Protein AF-A0A7S1YB57-F1 (afdb_monomer_lite)

pLDDT: mean 70.82, std 11.59, range [43.0, 88.25]

Sequence (106 aa):
SMNF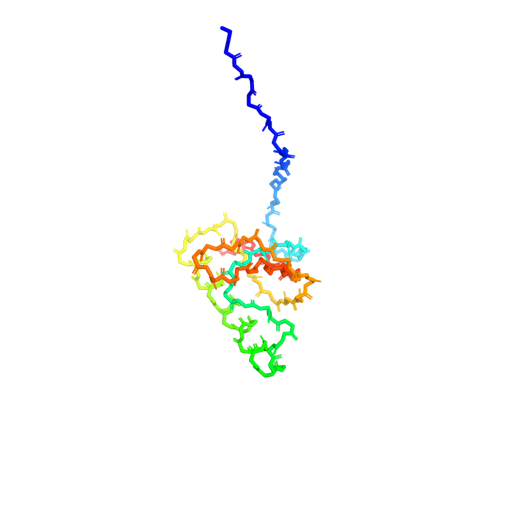TVVKDVIEVVEVGCSDEVLSFGTIVSVDVKGNLQDLPPDVVEALEAAFIHTYNKRSSVLCDLPFRRVVDETLVQSRKSLTFVGIEAYTQEFHVTVECRGRSN

Structure (mmCIF, N/CA/C/O backbone):
data_AF-A0A7S1YB57-F1
#
_entry.id   AF-A0A7S1YB57-F1
#
loop_
_atom_site.group_PDB
_atom_site.id
_atom_site.type_symbol
_atom_site.label_atom_id
_atom_site.label_alt_id
_atom_site.label_comp_id
_atom_site.label_asym_id
_atom_site.label_entity_id
_atom_site.label_seq_id
_atom_site.pdbx_PDB_ins_code
_atom_site.Cartn_x
_atom_site.Cartn_y
_atom_site.Cartn_z
_atom_site.occupancy
_atom_site.B_iso_or_equiv
_atom_site.auth_seq_id
_atom_site.auth_comp_id
_atom_site.auth_asym_id
_atom_site.auth_atom_id
_atom_site.pdbx_PDB_model_num
ATOM 1 N N . SER A 1 1 ? -30.314 29.115 -12.066 1.00 55.22 1 SER A N 1
ATOM 2 C CA . SER A 1 1 ? -28.885 29.371 -11.815 1.00 55.22 1 SER A CA 1
ATOM 3 C C . SER A 1 1 ? -28.242 28.035 -11.488 1.00 55.22 1 SER A C 1
ATO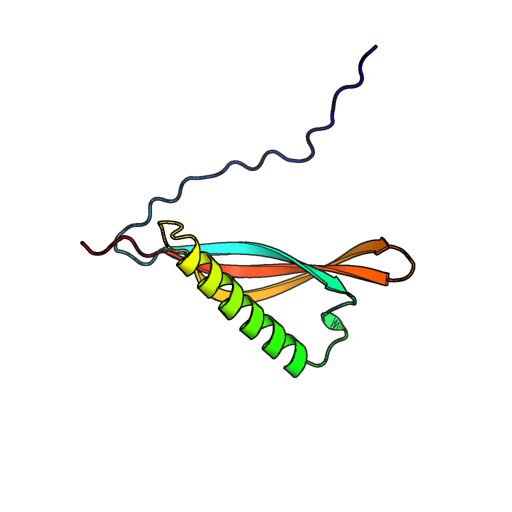M 5 O O . SER A 1 1 ? -28.676 27.415 -10.526 1.00 55.22 1 SER A O 1
ATOM 7 N N . MET A 1 2 ? -27.362 27.513 -12.348 1.00 43.00 2 MET A N 1
ATOM 8 C CA . MET A 1 2 ? -26.705 26.214 -12.138 1.00 43.00 2 MET A CA 1
ATOM 9 C C . MET A 1 2 ? -25.436 26.414 -11.300 1.00 43.00 2 MET A C 1
ATOM 11 O O . MET A 1 2 ? -24.623 27.279 -11.613 1.00 43.00 2 MET A O 1
ATOM 15 N N . ASN A 1 3 ? -25.318 25.638 -10.220 1.00 45.81 3 ASN A N 1
ATOM 16 C CA . ASN A 1 3 ? -24.187 25.632 -9.291 1.00 45.81 3 ASN A CA 1
ATOM 17 C C . ASN A 1 3 ? -22.976 24.944 -9.929 1.00 45.81 3 ASN A C 1
ATOM 19 O O . ASN A 1 3 ? -23.101 23.841 -10.460 1.00 45.81 3 ASN A O 1
ATOM 23 N N . PHE A 1 4 ? -21.809 25.577 -9.835 1.00 51.19 4 PHE A N 1
ATOM 24 C CA . PHE A 1 4 ? -20.548 25.004 -10.293 1.00 51.19 4 PHE A CA 1
ATOM 25 C C . PHE A 1 4 ? -20.034 23.945 -9.311 1.00 51.19 4 PHE A C 1
ATOM 27 O O . PHE A 1 4 ? -20.144 24.085 -8.092 1.00 51.19 4 PHE A O 1
ATOM 34 N N . THR A 1 5 ? -19.475 22.875 -9.869 1.00 54.91 5 THR A N 1
ATOM 35 C CA . THR A 1 5 ? -18.862 21.758 -9.150 1.00 54.91 5 THR A CA 1
ATOM 36 C C . THR A 1 5 ? -17.474 22.168 -8.658 1.00 54.91 5 THR A C 1
ATOM 38 O O . THR A 1 5 ? -16.642 22.612 -9.446 1.00 54.91 5 THR A O 1
ATOM 41 N N . VAL A 1 6 ? -17.216 22.023 -7.357 1.00 56.81 6 VAL A N 1
ATOM 42 C CA . VAL A 1 6 ? -15.887 22.241 -6.771 1.00 56.81 6 VAL A CA 1
ATOM 43 C C . VAL A 1 6 ? -14.979 21.098 -7.221 1.00 56.81 6 VAL A C 1
ATOM 45 O O . VAL A 1 6 ? -15.159 19.958 -6.794 1.00 56.81 6 VAL A O 1
ATOM 48 N N . VAL A 1 7 ? -14.018 21.396 -8.096 1.00 53.62 7 VAL A N 1
ATOM 49 C CA . VAL A 1 7 ? -12.918 20.473 -8.403 1.00 53.62 7 VAL A CA 1
ATOM 50 C C . VAL A 1 7 ? -12.039 20.406 -7.160 1.00 53.62 7 VAL A C 1
ATOM 52 O O . VAL A 1 7 ? -11.491 21.419 -6.732 1.00 53.62 7 VAL A O 1
ATOM 55 N N . LYS A 1 8 ? -11.994 19.229 -6.530 1.00 59.53 8 LYS A N 1
ATOM 56 C CA . LYS A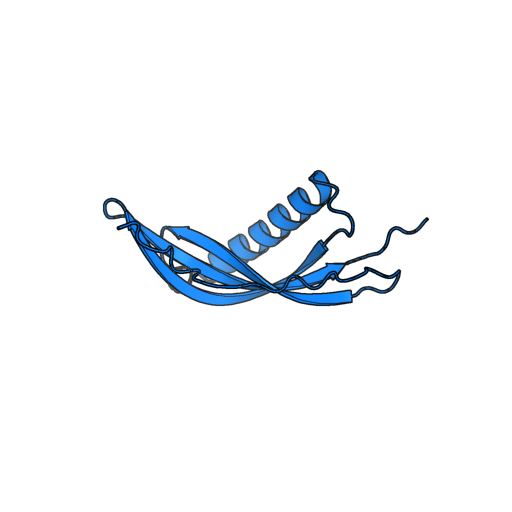 1 8 ? -11.331 19.029 -5.235 1.00 59.53 8 LYS A CA 1
ATOM 57 C C . LYS A 1 8 ? -9.822 18.827 -5.351 1.00 59.53 8 LYS A C 1
ATOM 59 O O . LYS A 1 8 ? -9.132 19.153 -4.397 1.00 59.53 8 LYS A O 1
ATOM 64 N N . ASP A 1 9 ? -9.340 18.321 -6.485 1.00 48.84 9 ASP A N 1
ATOM 65 C CA . ASP A 1 9 ? -7.911 18.195 -6.764 1.00 48.84 9 ASP A CA 1
ATOM 66 C C . ASP A 1 9 ? -7.649 18.002 -8.262 1.00 48.84 9 ASP A C 1
ATOM 68 O O . ASP A 1 9 ? -8.454 17.381 -8.964 1.00 48.84 9 ASP A O 1
ATOM 72 N N . VAL A 1 10 ? -6.526 18.533 -8.745 1.00 47.41 10 VAL A N 1
ATOM 73 C CA . VAL A 1 10 ? -6.003 18.296 -10.098 1.00 47.41 10 VAL A CA 1
ATOM 74 C C . VAL A 1 10 ? -4.693 17.543 -9.927 1.00 47.41 10 VAL A C 1
ATOM 76 O O . VAL A 1 10 ? -3.694 18.122 -9.513 1.00 47.41 10 VAL A O 1
ATOM 79 N N . ILE A 1 11 ? -4.706 16.244 -10.216 1.00 55.88 11 ILE A N 1
ATOM 80 C CA . ILE A 1 11 ? -3.507 15.409 -10.139 1.00 55.88 11 ILE A CA 1
ATOM 81 C C . ILE A 1 11 ? -2.854 15.426 -11.519 1.00 55.88 11 ILE A C 1
ATOM 83 O O . ILE A 1 11 ? -3.407 14.891 -12.481 1.00 55.88 11 ILE A O 1
ATOM 87 N N . GLU A 1 12 ? -1.694 16.067 -11.624 1.00 48.84 12 GLU A N 1
ATOM 88 C CA . GLU A 1 12 ? -0.874 16.021 -12.831 1.00 48.84 12 GLU A CA 1
ATOM 89 C C . GLU A 1 12 ? -0.231 14.633 -12.937 1.00 48.84 12 GLU A C 1
ATOM 91 O O . GLU A 1 12 ? 0.597 14.237 -12.115 1.00 48.84 12 GLU A O 1
ATOM 96 N N . VAL A 1 13 ? -0.670 13.853 -13.926 1.00 58.50 13 VAL A N 1
ATOM 97 C CA . VAL A 1 13 ? -0.131 12.517 -14.180 1.00 58.50 13 VAL A CA 1
ATOM 98 C C . VAL A 1 13 ? 1.121 12.670 -15.032 1.00 58.50 13 VAL A C 1
ATOM 100 O O . VAL A 1 13 ? 1.033 12.967 -16.221 1.00 58.50 13 VAL A O 1
ATOM 103 N N . VAL A 1 14 ? 2.288 12.456 -14.429 1.00 55.84 14 VAL A N 1
ATOM 104 C CA . VAL A 1 14 ? 3.550 12.384 -15.171 1.00 55.84 14 VAL A CA 1
ATOM 105 C C . VAL A 1 14 ? 3.700 10.976 -15.735 1.00 55.84 14 VAL A C 1
ATOM 107 O O . VAL A 1 14 ? 3.720 9.990 -14.995 1.00 55.84 14 VAL A O 1
ATOM 110 N N . GLU A 1 15 ? 3.806 10.874 -17.056 1.00 59.72 15 GLU A N 1
ATOM 111 C CA . GLU A 1 15 ? 4.124 9.614 -17.714 1.00 59.72 15 GLU A CA 1
ATOM 112 C C . GLU A 1 15 ? 5.591 9.261 -17.439 1.00 59.72 15 GLU A C 1
ATOM 114 O O . GLU A 1 15 ? 6.515 9.929 -17.901 1.00 59.72 15 GLU A O 1
ATOM 119 N N . VAL A 1 16 ? 5.814 8.215 -16.642 1.00 60.47 16 VAL A N 1
ATOM 120 C CA . VAL A 1 16 ? 7.158 7.704 -16.364 1.00 60.47 16 VAL A CA 1
ATOM 121 C C . VAL A 1 16 ? 7.485 6.633 -17.400 1.00 60.47 16 VAL A C 1
ATOM 123 O O . VAL A 1 16 ? 7.008 5.498 -17.312 1.00 60.47 16 VAL A O 1
ATOM 126 N N . GLY A 1 17 ? 8.297 6.998 -18.395 1.00 58.03 17 GLY A N 1
ATOM 127 C CA . GLY A 1 17 ? 8.856 6.049 -19.353 1.00 58.03 17 GLY A CA 1
ATOM 128 C C . GLY A 1 17 ? 9.744 5.043 -18.628 1.00 58.03 17 GLY A C 1
ATOM 129 O O . GLY A 1 17 ? 10.712 5.421 -17.974 1.00 58.03 17 GLY A O 1
ATOM 130 N N . CYS A 1 18 ? 9.403 3.761 -18.705 1.00 62.03 18 CYS A N 1
ATOM 131 C CA . CYS A 1 18 ? 10.187 2.722 -18.047 1.00 62.03 18 CYS A CA 1
ATOM 132 C C . CYS A 1 18 ? 11.304 2.263 -18.976 1.00 62.03 18 CYS A C 1
ATOM 134 O O . CYS A 1 18 ? 11.032 1.776 -20.073 1.00 62.03 18 CYS A O 1
ATOM 136 N N . SER A 1 19 ? 12.549 2.466 -18.548 1.00 63.47 19 SER A N 1
ATOM 137 C CA . SER A 1 19 ? 13.740 1.991 -19.249 1.00 63.47 19 SER A CA 1
ATOM 138 C C . SER A 1 19 ? 14.038 0.529 -18.884 1.00 63.47 19 SER A C 1
ATOM 140 O O . SER A 1 19 ? 13.335 -0.093 -18.082 1.00 63.47 19 SER A O 1
ATOM 142 N N . ASP A 1 20 ? 15.091 -0.034 -19.477 1.00 59.94 20 ASP A N 1
ATOM 143 C CA . ASP A 1 20 ? 15.655 -1.322 -19.047 1.00 59.94 20 ASP A CA 1
ATOM 144 C C . ASP A 1 20 ? 16.254 -1.255 -17.627 1.00 59.94 20 ASP A C 1
ATOM 146 O O . ASP A 1 20 ? 16.541 -2.284 -17.012 1.00 59.94 20 ASP A O 1
ATOM 150 N N . GLU A 1 21 ? 16.426 -0.047 -17.087 1.00 59.34 21 GLU A N 1
ATOM 151 C CA . GLU A 1 21 ? 16.867 0.183 -15.719 1.00 59.34 21 GLU A CA 1
ATOM 152 C C . GLU A 1 21 ? 15.669 0.144 -14.767 1.00 59.34 21 GLU A C 1
ATOM 154 O O . GLU A 1 21 ? 14.581 0.643 -15.061 1.00 59.34 21 GLU A O 1
ATOM 159 N N . VAL A 1 22 ? 15.872 -0.458 -13.595 1.00 63.72 22 VAL A N 1
ATOM 160 C CA . VAL A 1 22 ? 14.858 -0.474 -12.542 1.00 63.72 22 VAL A CA 1
ATOM 161 C C . VAL A 1 22 ? 14.681 0.948 -12.024 1.00 63.72 22 VAL A C 1
ATOM 163 O O . VAL A 1 22 ? 15.568 1.494 -11.370 1.00 63.72 22 VAL A O 1
ATOM 166 N N . LEU A 1 23 ? 13.524 1.541 -12.312 1.00 66.06 23 LEU A N 1
ATOM 167 C CA . LEU A 1 23 ? 13.129 2.817 -11.730 1.00 66.06 23 LEU A CA 1
ATOM 168 C C . LEU A 1 23 ? 12.312 2.555 -10.472 1.00 66.06 23 LEU A C 1
ATOM 170 O O . LEU A 1 23 ? 11.267 1.908 -10.552 1.00 66.06 23 LEU A O 1
ATOM 174 N N . SER A 1 24 ? 12.788 3.088 -9.346 1.00 67.44 24 SER A N 1
ATOM 175 C CA . SER A 1 24 ? 12.085 3.064 -8.066 1.00 67.44 24 SER A CA 1
ATOM 176 C C . SER A 1 24 ? 11.475 4.425 -7.777 1.00 67.44 24 SER A C 1
ATOM 178 O O . SER A 1 24 ? 12.178 5.435 -7.770 1.00 67.44 24 SER A O 1
ATOM 180 N N . PHE A 1 25 ? 10.175 4.462 -7.508 1.00 70.44 25 PHE A N 1
ATOM 181 C CA . PHE A 1 25 ? 9.502 5.674 -7.048 1.00 70.44 25 PHE A CA 1
ATOM 182 C C . PHE A 1 25 ? 8.531 5.366 -5.912 1.00 70.44 25 PHE A C 1
ATOM 184 O O . PHE A 1 25 ? 7.974 4.270 -5.827 1.00 70.44 25 PHE A O 1
ATOM 191 N N . GLY A 1 26 ? 8.356 6.355 -5.037 1.00 71.19 26 GLY A N 1
ATOM 192 C CA . GLY A 1 26 ? 7.375 6.319 -3.963 1.00 71.19 26 GLY A CA 1
ATOM 193 C C . GLY A 1 26 ? 5.985 6.659 -4.487 1.00 71.19 26 GLY A C 1
ATOM 194 O O . GLY A 1 26 ? 5.815 7.618 -5.241 1.00 71.19 26 GLY A O 1
ATOM 195 N N . THR A 1 27 ? 4.977 5.895 -4.087 1.00 70.56 27 THR A N 1
ATOM 196 C CA . THR A 1 27 ? 3.573 6.251 -4.314 1.00 70.56 27 THR A CA 1
ATOM 197 C C . THR A 1 27 ? 2.742 5.961 -3.074 1.00 70.56 27 THR A C 1
ATOM 199 O O . THR A 1 27 ? 3.158 5.190 -2.211 1.00 70.56 27 THR A O 1
ATOM 202 N N . ILE A 1 28 ? 1.589 6.618 -2.962 1.00 72.00 28 ILE A N 1
ATOM 203 C CA . ILE A 1 28 ? 0.660 6.420 -1.852 1.00 72.00 28 ILE A CA 1
ATOM 204 C C . ILE A 1 28 ? -0.468 5.524 -2.340 1.00 72.00 28 ILE A C 1
ATOM 206 O O . ILE A 1 28 ? -1.153 5.856 -3.309 1.00 72.00 28 ILE A O 1
ATOM 210 N N . VAL A 1 29 ? -0.680 4.405 -1.652 1.00 70.75 29 VAL A N 1
ATOM 211 C CA . VAL A 1 29 ? -1.848 3.556 -1.877 1.00 70.75 29 VAL A CA 1
ATOM 212 C C . VAL A 1 29 ? -2.775 3.647 -0.681 1.00 70.75 29 VAL A C 1
ATOM 214 O O . VAL A 1 29 ? -2.377 3.385 0.450 1.00 70.75 29 VAL A O 1
ATOM 217 N N . SER A 1 30 ? -4.019 4.025 -0.955 1.00 74.50 30 SER A N 1
ATOM 218 C CA . SER A 1 30 ? -5.069 4.147 0.047 1.00 74.50 30 SER A CA 1
ATOM 219 C C . SER A 1 30 ? -5.959 2.907 0.037 1.00 74.50 30 SER A C 1
ATOM 221 O O . SER A 1 30 ? -6.492 2.532 -1.009 1.00 74.50 30 SER A O 1
ATOM 223 N N . VAL A 1 31 ? -6.143 2.283 1.200 1.00 71.62 31 VAL A N 1
ATOM 224 C CA . VAL A 1 31 ? -7.042 1.135 1.376 1.00 71.62 31 VAL A CA 1
ATOM 225 C C . VAL A 1 31 ? -8.048 1.442 2.473 1.00 71.62 31 VAL A C 1
ATOM 227 O O . VAL A 1 31 ? -7.667 1.803 3.585 1.00 71.62 31 VAL A O 1
ATOM 230 N N . ASP A 1 32 ? -9.331 1.266 2.174 1.00 75.81 32 ASP A N 1
ATOM 231 C CA . ASP A 1 32 ? -10.381 1.372 3.180 1.00 75.81 32 ASP A CA 1
ATOM 232 C C . ASP A 1 32 ? -10.556 0.033 3.898 1.00 75.81 32 ASP A C 1
ATOM 234 O O . ASP A 1 32 ? -10.925 -0.981 3.300 1.00 75.81 32 ASP A O 1
ATOM 238 N N . VAL A 1 33 ? -10.307 0.039 5.203 1.00 75.75 33 VAL A N 1
ATOM 239 C CA . VAL A 1 33 ? -10.461 -1.118 6.086 1.00 75.75 33 VAL A CA 1
ATOM 240 C C . VAL A 1 33 ? -11.449 -0.812 7.204 1.00 75.75 33 VAL A C 1
ATOM 242 O O . VAL A 1 33 ? -11.678 0.339 7.585 1.00 75.75 33 VAL A O 1
ATOM 245 N N . LYS A 1 34 ? -12.061 -1.864 7.745 1.00 81.75 34 LYS A N 1
ATOM 246 C CA . LYS A 1 34 ? -12.905 -1.757 8.933 1.00 81.75 34 LYS A CA 1
ATOM 247 C C . LYS A 1 34 ? -12.021 -1.788 10.180 1.00 81.75 34 LYS A C 1
ATOM 249 O O . LYS A 1 34 ? -11.340 -2.783 10.405 1.00 81.75 34 LYS A O 1
ATOM 254 N N . GLY A 1 35 ? -12.107 -0.750 11.009 1.00 78.06 35 GLY A N 1
ATOM 255 C CA . GLY A 1 35 ? -11.269 -0.598 12.202 1.00 78.06 35 GLY A CA 1
ATOM 256 C C . GLY A 1 35 ? -9.898 0.029 11.923 1.00 78.06 35 GLY A C 1
ATOM 257 O O . GLY A 1 35 ? -9.485 0.187 10.776 1.00 78.06 35 GLY A O 1
ATOM 258 N N . ASN A 1 36 ? -9.216 0.441 12.987 1.00 79.38 36 ASN A N 1
ATOM 259 C CA . ASN A 1 36 ? -7.927 1.118 12.909 1.00 79.38 36 ASN A CA 1
ATOM 260 C C . ASN A 1 36 ? -6.786 0.090 12.873 1.00 79.38 36 ASN A C 1
ATOM 262 O O . ASN A 1 36 ? -6.649 -0.692 13.810 1.00 79.38 36 ASN A O 1
ATOM 266 N N . LEU A 1 37 ? -5.938 0.111 11.837 1.00 80.12 37 LEU A N 1
ATOM 267 C CA . LEU A 1 37 ? -4.798 -0.816 11.756 1.00 80.12 37 LEU A CA 1
ATOM 268 C C . LEU A 1 37 ? -3.796 -0.642 12.904 1.00 80.12 37 LEU A C 1
ATOM 270 O O . LEU A 1 37 ? -3.143 -1.605 13.280 1.00 80.12 37 LEU A O 1
ATOM 274 N N . GLN A 1 38 ? -3.707 0.556 13.489 1.00 80.81 38 GLN A N 1
ATOM 275 C CA . GLN A 1 38 ? -2.822 0.828 14.629 1.00 80.81 38 GLN A CA 1
ATOM 276 C C . GLN A 1 38 ? -3.248 0.091 15.908 1.00 80.81 38 GLN A C 1
ATOM 278 O O . GLN A 1 38 ? -2.445 -0.058 16.824 1.00 80.81 38 GLN A O 1
ATOM 283 N N . ASP A 1 39 ? -4.499 -0.375 15.969 1.00 86.06 39 ASP A N 1
ATOM 284 C CA . ASP A 1 39 ? -5.021 -1.135 17.107 1.00 86.06 39 ASP A CA 1
ATOM 285 C C . ASP A 1 39 ? -4.813 -2.651 16.920 1.00 86.06 39 ASP A C 1
ATOM 287 O O . ASP A 1 39 ? -5.168 -3.442 17.798 1.00 86.06 39 ASP A O 1
ATOM 291 N N . LEU A 1 40 ? -4.272 -3.077 15.771 1.00 82.81 40 LEU A N 1
ATOM 292 C CA . LEU A 1 40 ? -4.020 -4.482 15.477 1.00 82.81 40 LEU A CA 1
ATOM 293 C C . LEU A 1 40 ? -2.665 -4.939 16.033 1.00 82.81 40 LEU A C 1
ATOM 295 O O . LEU A 1 40 ? -1.716 -4.156 16.101 1.00 82.81 40 LEU A O 1
ATOM 299 N N . PRO A 1 41 ? -2.543 -6.228 16.392 1.00 88.25 41 PRO A N 1
ATOM 300 C CA . PRO A 1 41 ? -1.255 -6.829 16.701 1.00 88.25 41 PRO A CA 1
ATOM 301 C C . PRO A 1 41 ? -0.254 -6.677 15.536 1.00 88.25 41 PRO A C 1
ATOM 303 O O . PRO A 1 41 ? -0.666 -6.783 14.376 1.00 88.25 41 PRO A O 1
ATOM 306 N N . PRO A 1 42 ? 1.050 -6.476 15.812 1.00 85.94 42 PRO A N 1
ATOM 307 C CA . PRO A 1 42 ? 2.062 -6.282 14.770 1.00 85.94 42 PRO A CA 1
ATOM 308 C C . PRO A 1 42 ? 2.109 -7.399 13.717 1.00 85.94 42 PRO A C 1
ATOM 310 O O . PRO A 1 42 ? 2.268 -7.117 12.536 1.00 85.94 42 PRO A O 1
ATOM 313 N N . ASP A 1 43 ? 1.899 -8.653 14.120 1.00 87.19 43 ASP A N 1
ATOM 314 C CA . ASP A 1 43 ? 1.866 -9.818 13.226 1.00 87.19 43 ASP A CA 1
ATOM 315 C C . ASP A 1 43 ? 0.679 -9.784 12.250 1.00 87.19 43 ASP A C 1
ATOM 317 O O . ASP A 1 43 ? 0.774 -10.250 11.114 1.00 87.19 43 ASP A O 1
ATOM 321 N N . VAL A 1 44 ? -0.445 -9.195 12.666 1.00 83.56 44 VAL A N 1
ATOM 322 C CA . VAL A 1 44 ? -1.613 -9.007 11.797 1.00 83.56 44 VAL A CA 1
ATOM 323 C C . VAL A 1 44 ? -1.354 -7.896 10.781 1.00 83.56 44 VAL A C 1
ATOM 325 O O . VAL A 1 44 ? -1.774 -8.020 9.629 1.00 83.56 44 VAL A O 1
ATOM 328 N N . VAL A 1 45 ? -0.661 -6.827 11.186 1.00 83.94 45 VAL A N 1
ATOM 329 C CA . VAL A 1 45 ? -0.261 -5.737 10.281 1.00 83.94 45 VAL A CA 1
ATOM 330 C C . VAL A 1 45 ? 0.698 -6.263 9.213 1.00 83.94 45 VAL A C 1
ATOM 332 O O . VAL A 1 45 ? 0.425 -6.084 8.029 1.00 83.94 45 VAL A O 1
ATOM 335 N N . GLU A 1 46 ? 1.723 -7.018 9.611 1.00 85.19 46 GLU A N 1
ATOM 336 C CA . GLU A 1 46 ? 2.683 -7.642 8.690 1.00 85.19 46 GLU A CA 1
ATOM 337 C C . GLU A 1 46 ? 1.987 -8.579 7.682 1.00 85.19 46 GLU A C 1
ATOM 339 O O . GLU A 1 46 ? 2.259 -8.552 6.480 1.00 85.19 46 GLU A O 1
ATOM 344 N N . ALA A 1 47 ? 1.021 -9.385 8.138 1.00 84.31 47 ALA A N 1
ATOM 345 C CA . ALA A 1 47 ? 0.253 -10.257 7.252 1.00 84.31 47 ALA A CA 1
ATOM 346 C C . ALA A 1 47 ? -0.611 -9.476 6.240 1.00 84.31 47 ALA A C 1
ATOM 348 O O . ALA A 1 47 ? -0.787 -9.923 5.101 1.00 84.31 47 ALA A O 1
ATOM 349 N N . LEU A 1 48 ? -1.160 -8.324 6.638 1.00 82.25 48 LEU A N 1
ATOM 350 C CA . LEU A 1 48 ? -1.932 -7.444 5.756 1.00 82.25 48 LEU A CA 1
ATOM 351 C C . LEU A 1 48 ? -1.044 -6.773 4.708 1.00 82.25 48 LEU A C 1
ATOM 353 O O . LEU A 1 48 ? -1.426 -6.733 3.538 1.00 82.25 48 LEU A O 1
ATOM 357 N N . GLU A 1 49 ? 0.128 -6.296 5.114 1.00 83.06 49 GLU A N 1
ATOM 358 C CA . GLU A 1 49 ? 1.157 -5.726 4.240 1.00 83.06 49 GLU A CA 1
ATOM 359 C C . GLU A 1 49 ? 1.594 -6.750 3.176 1.00 83.06 49 GLU A C 1
ATOM 361 O O . GLU A 1 49 ? 1.423 -6.525 1.972 1.00 83.06 49 GLU A O 1
ATOM 366 N N . ALA A 1 50 ? 1.952 -7.968 3.595 1.00 84.75 50 ALA A N 1
ATOM 367 C CA . ALA A 1 50 ? 2.293 -9.056 2.678 1.00 84.75 50 ALA A CA 1
ATOM 368 C C . ALA A 1 50 ? 1.144 -9.413 1.709 1.00 84.75 50 ALA A C 1
ATOM 370 O O . ALA A 1 50 ? 1.359 -9.637 0.509 1.00 84.75 50 ALA A O 1
ATOM 371 N N . ALA A 1 51 ? -0.099 -9.458 2.205 1.00 85.12 51 ALA A N 1
ATOM 372 C CA . ALA A 1 51 ? -1.276 -9.720 1.379 1.00 85.12 51 ALA A CA 1
ATOM 373 C C . ALA A 1 51 ? -1.543 -8.590 0.371 1.00 85.12 51 ALA A C 1
ATOM 375 O O . ALA A 1 51 ? -1.965 -8.859 -0.764 1.00 85.12 51 ALA A O 1
ATOM 376 N N . PHE A 1 52 ? -1.280 -7.343 0.764 1.00 83.31 52 PHE A N 1
ATOM 377 C CA . PHE A 1 52 ? -1.375 -6.174 -0.093 1.00 83.31 52 PHE A CA 1
ATOM 378 C C . PHE A 1 52 ? -0.357 -6.250 -1.236 1.00 83.31 52 PHE A C 1
ATOM 380 O O . PHE A 1 52 ? -0.784 -6.227 -2.397 1.00 83.31 52 PHE A O 1
ATOM 387 N N . ILE A 1 53 ? 0.940 -6.451 -0.946 1.00 83.94 53 ILE A N 1
ATOM 388 C CA . ILE A 1 53 ? 1.981 -6.608 -1.982 1.00 83.94 53 ILE A CA 1
ATOM 389 C C . ILE A 1 53 ? 1.579 -7.706 -2.964 1.00 83.94 53 ILE A C 1
ATOM 391 O O . ILE A 1 53 ? 1.595 -7.512 -4.184 1.00 83.94 53 ILE A O 1
ATOM 395 N N . HIS A 1 54 ? 1.206 -8.877 -2.436 1.00 85.31 54 HIS A N 1
ATOM 396 C CA . HIS A 1 54 ? 0.871 -10.034 -3.255 1.00 85.31 54 HIS A CA 1
ATOM 397 C C . HIS A 1 54 ? -0.307 -9.736 -4.186 1.00 85.31 54 HIS A C 1
ATOM 399 O O . HIS A 1 54 ? -0.248 -10.016 -5.385 1.00 85.31 54 HIS A O 1
ATOM 405 N N . THR A 1 55 ? -1.375 -9.147 -3.649 1.00 83.19 55 THR A N 1
ATOM 406 C CA . THR A 1 55 ? -2.588 -8.843 -4.412 1.00 83.19 55 THR A CA 1
ATOM 407 C C . THR A 1 55 ? -2.335 -7.765 -5.458 1.00 83.19 55 THR A C 1
ATOM 409 O O . THR A 1 55 ? -2.775 -7.923 -6.600 1.00 83.19 55 THR A O 1
ATOM 412 N N . TYR A 1 56 ? -1.610 -6.701 -5.098 1.00 81.19 56 TYR A N 1
ATOM 413 C CA . TYR A 1 56 ? -1.2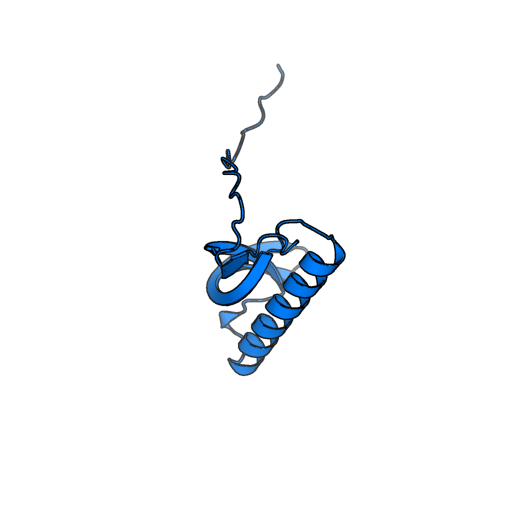52 -5.626 -6.018 1.00 81.19 56 TYR A CA 1
ATOM 414 C C . TYR A 1 56 ? -0.420 -6.168 -7.180 1.00 81.19 56 TYR A C 1
ATOM 416 O O . TYR A 1 56 ? -0.814 -6.031 -8.338 1.00 81.19 56 TYR A O 1
ATOM 424 N N . ASN A 1 57 ? 0.673 -6.874 -6.879 1.00 82.31 57 ASN A N 1
ATOM 425 C CA . ASN A 1 57 ? 1.574 -7.420 -7.892 1.00 82.31 57 ASN A CA 1
ATOM 426 C C . ASN A 1 57 ? 0.873 -8.450 -8.785 1.00 82.31 57 ASN A C 1
ATOM 428 O O . ASN A 1 57 ? 1.052 -8.440 -10.004 1.00 82.31 57 ASN A O 1
ATOM 432 N N . LYS A 1 58 ? 0.012 -9.301 -8.210 1.00 82.62 58 LYS A N 1
ATOM 433 C CA . LYS A 1 58 ? -0.801 -10.249 -8.980 1.00 82.62 58 LYS A CA 1
ATOM 434 C C . LYS A 1 58 ? -1.768 -9.534 -9.922 1.00 82.62 58 LYS A C 1
ATOM 436 O O . LYS A 1 58 ? -1.891 -9.938 -11.073 1.00 82.62 58 LYS A O 1
ATOM 441 N N . ARG A 1 59 ? -2.453 -8.478 -9.467 1.00 77.31 59 ARG A N 1
ATOM 442 C CA . ARG A 1 59 ? -3.370 -7.703 -10.320 1.00 77.31 59 ARG A CA 1
ATOM 443 C C . ARG A 1 59 ? -2.631 -6.932 -11.409 1.00 77.31 59 ARG A C 1
ATOM 445 O O . ARG A 1 59 ? -3.044 -7.021 -12.557 1.00 77.31 59 ARG A O 1
ATOM 452 N N . SER A 1 60 ? -1.536 -6.259 -11.063 1.00 73.19 60 SER A N 1
ATOM 453 C CA . SER A 1 60 ? -0.648 -5.559 -12.004 1.00 73.19 60 SER A CA 1
ATOM 454 C C . SER A 1 60 ? -0.175 -6.503 -13.118 1.00 73.19 60 SER A C 1
ATOM 456 O O . SER A 1 60 ? -0.300 -6.198 -14.302 1.00 73.19 60 SER A O 1
ATOM 458 N N . SER A 1 61 ? 0.237 -7.724 -12.752 1.00 72.19 61 SER A N 1
ATOM 459 C CA . SER A 1 61 ? 0.584 -8.779 -13.711 1.00 72.19 61 SER A CA 1
ATOM 460 C C . SER A 1 61 ? -0.588 -9.191 -14.613 1.00 72.19 61 SER A C 1
ATOM 462 O O . SER A 1 61 ? -0.401 -9.326 -15.820 1.00 72.19 61 SER A O 1
ATOM 464 N N . VAL A 1 62 ? -1.780 -9.410 -14.048 1.00 72.19 62 VAL A N 1
ATOM 465 C CA . VAL A 1 62 ? -2.962 -9.882 -14.796 1.00 72.19 62 VAL A CA 1
ATOM 466 C C . VAL A 1 62 ? -3.506 -8.823 -15.752 1.00 72.19 62 VAL A C 1
ATOM 468 O O . VAL A 1 62 ? -3.983 -9.169 -16.829 1.00 72.19 62 VAL A O 1
ATOM 471 N N . LEU A 1 63 ? -3.452 -7.548 -15.368 1.00 70.50 63 LEU A N 1
ATOM 472 C CA . LEU A 1 63 ? -3.968 -6.450 -16.184 1.00 70.50 63 LEU A CA 1
ATOM 473 C C . LEU A 1 63 ? -3.052 -6.099 -17.360 1.00 70.50 63 LEU A C 1
ATOM 475 O O . LEU A 1 63 ? -3.458 -5.317 -18.214 1.00 70.50 63 LEU A O 1
ATOM 479 N N . CYS A 1 64 ? -1.860 -6.705 -17.444 1.00 59.38 64 CYS A N 1
ATOM 480 C CA . CYS A 1 64 ? -0.867 -6.393 -18.471 1.00 59.38 64 CYS A CA 1
ATOM 481 C C . CYS A 1 64 ? -0.594 -4.885 -18.569 1.00 59.38 64 CYS A C 1
ATOM 483 O O . CYS A 1 64 ? -0.314 -4.391 -19.663 1.00 59.38 64 CYS A O 1
ATOM 485 N N . ASP A 1 65 ? -0.683 -4.171 -17.439 1.00 58.94 65 ASP A N 1
ATOM 486 C CA . ASP A 1 65 ? -0.327 -2.761 -17.353 1.00 58.94 65 ASP A CA 1
ATOM 487 C C . ASP A 1 65 ? 1.174 -2.674 -17.617 1.00 58.94 65 ASP A C 1
ATOM 489 O O . ASP A 1 65 ? 2.004 -2.883 -16.736 1.00 58.94 65 ASP A O 1
ATOM 493 N N . LEU A 1 66 ? 1.525 -2.467 -18.884 1.00 59.47 66 LEU A N 1
ATOM 494 C CA . LEU A 1 66 ? 2.876 -2.158 -19.297 1.00 59.47 66 LEU A CA 1
ATOM 495 C C . LEU A 1 66 ? 3.042 -0.645 -19.175 1.00 59.47 66 LEU A C 1
ATOM 497 O O . LEU A 1 66 ? 2.283 0.093 -19.807 1.00 59.47 66 LEU A O 1
ATOM 501 N N . PRO A 1 67 ? 4.032 -0.173 -18.406 1.00 61.72 67 PRO A N 1
ATOM 502 C CA . PRO A 1 67 ? 5.092 -0.935 -17.733 1.00 61.72 67 PRO A CA 1
ATOM 503 C C . PRO A 1 67 ? 4.655 -1.589 -16.408 1.00 61.72 67 PRO A C 1
ATOM 505 O O . PRO A 1 67 ? 4.004 -0.947 -15.584 1.00 61.72 67 PRO A O 1
ATOM 508 N N . PHE A 1 68 ? 5.067 -2.850 -16.192 1.00 61.78 68 PHE A N 1
ATOM 509 C CA . PHE A 1 68 ? 4.700 -3.622 -14.999 1.00 61.78 68 PHE A CA 1
ATOM 510 C C . PHE A 1 68 ? 5.294 -2.981 -13.748 1.00 61.78 68 PHE A C 1
ATOM 512 O O . PHE A 1 68 ? 6.496 -3.073 -13.491 1.00 61.78 68 PHE A O 1
ATOM 519 N N . ARG A 1 69 ? 4.419 -2.362 -12.962 1.00 71.56 69 ARG A N 1
ATOM 520 C CA . ARG A 1 69 ? 4.718 -1.799 -11.648 1.00 71.56 69 ARG A CA 1
ATOM 521 C C . ARG A 1 69 ? 4.688 -2.916 -10.617 1.00 71.56 69 ARG A C 1
ATOM 523 O O . ARG A 1 69 ? 3.630 -3.514 -10.397 1.00 71.56 69 ARG A O 1
ATOM 530 N N . ARG A 1 70 ? 5.833 -3.205 -10.002 1.00 76.38 70 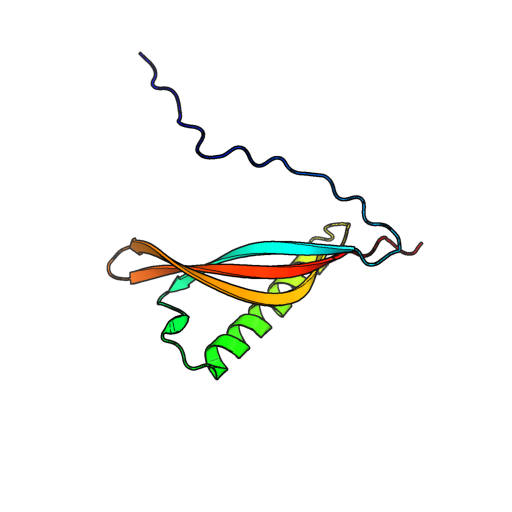ARG A N 1
ATOM 531 C CA . ARG A 1 70 ? 5.973 -4.175 -8.914 1.00 76.38 70 ARG A CA 1
ATOM 532 C C . ARG A 1 70 ? 6.261 -3.437 -7.617 1.00 76.38 70 ARG A C 1
ATOM 534 O O . ARG A 1 70 ? 7.288 -2.780 -7.508 1.00 76.38 70 ARG A O 1
ATOM 541 N N . VAL A 1 71 ? 5.387 -3.576 -6.629 1.00 77.75 71 VAL A N 1
ATOM 542 C CA . VAL A 1 71 ? 5.678 -3.135 -5.260 1.00 77.75 71 VAL A CA 1
ATOM 543 C C . VAL A 1 71 ? 6.756 -4.050 -4.686 1.00 77.75 71 VAL A C 1
ATOM 545 O O . VAL A 1 71 ? 6.619 -5.279 -4.757 1.00 77.75 71 VAL A O 1
ATOM 548 N N . VAL A 1 72 ? 7.831 -3.451 -4.178 1.00 82.00 72 VAL A N 1
ATOM 549 C CA . VAL A 1 72 ? 8.971 -4.163 -3.574 1.00 82.00 72 VAL A CA 1
ATOM 550 C C . VAL A 1 72 ? 9.155 -3.890 -2.096 1.00 82.00 72 VAL A C 1
ATOM 552 O O . VAL A 1 72 ? 9.859 -4.653 -1.442 1.00 82.00 72 VAL A O 1
ATOM 555 N N . ASP A 1 73 ? 8.552 -2.815 -1.611 1.00 78.50 73 ASP A N 1
ATOM 556 C CA . ASP A 1 73 ? 8.615 -2.392 -0.225 1.00 78.50 73 ASP A CA 1
ATOM 557 C C . ASP A 1 73 ? 7.421 -1.487 0.075 1.00 78.50 73 ASP A C 1
ATOM 559 O O . ASP A 1 73 ? 6.921 -0.787 -0.820 1.00 78.50 73 ASP A O 1
ATOM 563 N N . GLU A 1 74 ? 6.999 -1.464 1.329 1.00 79.19 74 GLU A N 1
ATOM 564 C CA . GLU A 1 74 ? 5.890 -0.660 1.804 1.00 79.19 74 GLU A CA 1
ATOM 565 C C . GLU A 1 74 ? 6.103 -0.221 3.243 1.00 79.19 74 GLU A C 1
ATOM 567 O O . GLU A 1 74 ? 6.777 -0.853 4.048 1.00 79.19 74 GLU A O 1
ATOM 572 N N . THR A 1 75 ? 5.504 0.910 3.581 1.00 80.00 75 THR A N 1
ATOM 573 C CA . THR A 1 75 ? 5.438 1.385 4.954 1.00 80.00 75 THR A CA 1
ATOM 574 C C . THR A 1 75 ? 4.085 2.035 5.172 1.00 80.00 75 THR A C 1
ATOM 576 O O . THR A 1 75 ? 3.700 2.945 4.431 1.00 80.00 75 THR A O 1
ATOM 579 N N . LEU A 1 76 ? 3.361 1.599 6.201 1.00 76.69 76 LEU A N 1
ATOM 580 C CA . LEU A 1 76 ? 2.157 2.288 6.651 1.00 76.69 76 LEU A CA 1
ATOM 581 C C . LEU A 1 76 ? 2.520 3.696 7.151 1.00 76.69 76 LEU A C 1
ATOM 583 O O . LEU A 1 76 ? 3.234 3.857 8.139 1.00 76.69 76 LEU A O 1
ATOM 587 N N . VAL A 1 77 ? 2.011 4.725 6.476 1.00 79.75 77 VAL A N 1
ATOM 588 C CA . VAL A 1 77 ? 2.292 6.132 6.803 1.00 79.75 77 VAL A CA 1
ATOM 589 C C . VAL A 1 77 ? 1.228 6.693 7.725 1.00 79.75 77 VAL A C 1
ATOM 591 O O . VAL A 1 77 ? 1.536 7.381 8.700 1.00 79.75 77 VAL A O 1
ATOM 594 N N . GLN A 1 78 ? -0.042 6.447 7.399 1.00 79.19 78 GLN A N 1
ATOM 595 C CA . GLN A 1 78 ? -1.138 7.102 8.092 1.00 79.19 78 GLN A CA 1
ATOM 596 C C . GLN A 1 78 ? -2.420 6.274 8.086 1.00 79.19 78 GLN A C 1
ATOM 598 O O . GLN A 1 78 ? -2.833 5.738 7.064 1.00 79.19 78 GLN A O 1
ATOM 603 N N . SER A 1 79 ? -3.090 6.261 9.238 1.00 76.62 79 SER A N 1
ATOM 604 C CA . SER A 1 79 ? -4.462 5.784 9.408 1.00 76.62 79 SER A CA 1
ATOM 605 C C . SER A 1 79 ? -5.372 6.995 9.598 1.00 76.62 79 SER A C 1
ATOM 607 O O . SER A 1 79 ? -5.199 7.764 10.549 1.00 76.62 79 SER A O 1
ATOM 609 N N . ARG A 1 80 ? -6.332 7.204 8.695 1.00 78.94 80 ARG A N 1
ATOM 610 C CA . ARG A 1 80 ? -7.349 8.259 8.809 1.00 78.94 80 ARG A CA 1
ATOM 611 C C . ARG A 1 80 ? -8.725 7.636 8.926 1.00 78.94 80 ARG A C 1
ATOM 613 O O . ARG A 1 80 ? -9.110 6.816 8.105 1.00 78.94 80 ARG A O 1
ATOM 620 N N . LYS A 1 81 ? -9.522 8.074 9.897 1.00 76.69 81 LYS A N 1
ATOM 621 C CA . LYS A 1 81 ? -10.942 7.710 9.939 1.00 76.69 81 LYS A CA 1
ATOM 622 C C . LYS A 1 81 ? -11.645 8.356 8.741 1.00 76.69 81 LYS A C 1
ATOM 624 O O . LYS A 1 81 ? -11.640 9.578 8.619 1.00 76.69 81 LYS A O 1
ATOM 629 N N . SER A 1 82 ? -12.202 7.536 7.856 1.00 70.81 82 SER A N 1
ATOM 630 C CA . SER A 1 82 ? -12.741 7.971 6.564 1.00 70.81 82 SER A CA 1
ATOM 631 C C . SER A 1 82 ? -14.215 8.339 6.679 1.00 70.81 82 SER A C 1
ATOM 633 O O . SER A 1 82 ? -14.591 9.489 6.470 1.00 70.81 82 SER A O 1
ATOM 635 N N . LEU A 1 83 ? -15.049 7.381 7.101 1.00 63.88 83 LEU A N 1
ATOM 636 C CA . LEU A 1 83 ? -16.495 7.539 7.263 1.00 63.88 83 LEU A CA 1
ATOM 637 C C . LEU A 1 83 ? -17.050 6.496 8.239 1.00 63.88 83 LEU A C 1
ATOM 639 O O . LEU A 1 83 ? -16.483 5.423 8.431 1.00 63.88 83 LEU A O 1
ATOM 643 N N . THR A 1 84 ? -18.197 6.812 8.842 1.00 55.09 84 THR A N 1
ATOM 644 C CA . THR A 1 84 ? -18.958 5.856 9.657 1.00 55.09 84 THR A CA 1
ATOM 645 C C . THR A 1 84 ? -20.232 5.520 8.894 1.00 55.09 84 THR A C 1
ATOM 647 O O . THR A 1 84 ? -21.084 6.391 8.729 1.00 55.09 84 THR A O 1
ATOM 650 N N . PHE A 1 85 ? -20.369 4.290 8.402 1.00 52.47 85 PHE A N 1
ATOM 651 C CA . PHE A 1 85 ? -21.604 3.842 7.752 1.00 52.47 85 PHE A CA 1
ATOM 652 C C . PHE A 1 85 ? -22.255 2.787 8.645 1.00 52.47 85 PHE A C 1
ATOM 654 O O . PHE A 1 85 ? -21.663 1.747 8.910 1.00 52.47 85 PHE A O 1
ATOM 661 N N . VAL A 1 86 ? -23.454 3.075 9.165 1.00 68.88 86 VAL A N 1
ATOM 662 C CA . VAL A 1 86 ? -24.254 2.140 9.988 1.00 68.88 86 VAL A CA 1
ATOM 663 C C . VAL A 1 86 ? -23.451 1.536 11.160 1.00 68.88 86 VAL A C 1
ATOM 665 O O . VAL A 1 86 ? -23.363 0.324 11.324 1.00 68.88 86 VAL A O 1
ATOM 668 N N . GLY A 1 87 ? -22.800 2.384 11.964 1.00 65.12 87 GLY A N 1
ATOM 669 C CA . GLY A 1 87 ? -22.053 1.940 13.153 1.00 65.12 87 GLY A CA 1
ATOM 670 C C . GLY A 1 87 ? -20.758 1.168 12.865 1.00 65.12 87 GLY A C 1
ATOM 671 O O . GLY A 1 87 ? -20.132 0.663 13.792 1.00 65.12 87 GLY A O 1
ATOM 672 N N . ILE A 1 88 ? -20.340 1.080 11.601 1.00 68.12 88 ILE A N 1
ATOM 673 C CA . ILE A 1 88 ? -19.038 0.547 11.211 1.00 68.12 88 ILE A CA 1
ATOM 674 C C . ILE A 1 88 ? -18.086 1.721 11.003 1.00 68.12 88 ILE A C 1
ATOM 676 O O . ILE A 1 88 ? -18.322 2.570 10.141 1.00 68.12 88 ILE A O 1
ATOM 680 N N . GLU A 1 89 ? -17.014 1.764 11.792 1.00 77.62 89 GLU A N 1
ATOM 681 C CA . GLU A 1 89 ? -15.920 2.710 11.591 1.00 77.62 89 GLU A CA 1
ATOM 682 C C . GLU A 1 89 ? -15.028 2.221 10.445 1.00 77.62 89 GLU A C 1
ATOM 684 O O . GLU A 1 89 ? -14.419 1.149 10.530 1.00 77.62 89 GLU A O 1
ATOM 689 N N . ALA A 1 90 ? -14.980 2.996 9.362 1.00 75.31 90 ALA A N 1
ATOM 690 C CA . ALA A 1 90 ? -14.057 2.775 8.261 1.00 75.31 90 ALA A CA 1
ATOM 691 C C . ALA A 1 90 ? -12.848 3.702 8.401 1.00 75.31 90 ALA A C 1
ATOM 693 O O . ALA A 1 90 ? -12.983 4.893 8.710 1.00 75.31 90 ALA A O 1
ATOM 694 N N . TYR A 1 91 ? -11.673 3.148 8.139 1.00 80.12 91 TYR A N 1
ATOM 695 C CA . TYR A 1 91 ? -10.407 3.858 8.149 1.00 80.12 91 TYR A CA 1
ATOM 696 C C . TYR A 1 91 ? -9.751 3.719 6.781 1.00 80.12 91 TYR A C 1
ATOM 698 O O . TYR A 1 91 ? -9.635 2.613 6.263 1.00 80.12 91 TYR A O 1
ATOM 706 N N . THR A 1 92 ? -9.307 4.836 6.224 1.00 78.25 92 THR A N 1
ATOM 707 C CA . THR A 1 92 ? -8.412 4.868 5.074 1.00 78.25 92 THR A CA 1
ATOM 708 C C . THR A 1 92 ? -6.981 4.743 5.579 1.00 78.25 92 THR A C 1
ATOM 710 O O . THR A 1 92 ? -6.550 5.506 6.445 1.00 78.25 92 THR A O 1
ATOM 713 N N . GLN A 1 93 ? -6.260 3.771 5.041 1.00 80.00 93 GLN A N 1
ATOM 714 C CA . GLN A 1 93 ? -4.874 3.467 5.377 1.00 80.00 93 GLN A CA 1
ATOM 715 C C . GLN A 1 93 ? -4.004 3.845 4.195 1.00 80.00 93 GLN A C 1
ATOM 717 O O . GLN A 1 93 ? -4.243 3.366 3.089 1.00 80.00 93 GLN A O 1
ATOM 722 N N . GLU A 1 94 ? -3.038 4.721 4.423 1.00 81.19 94 GLU A N 1
ATOM 723 C CA . GLU A 1 94 ? -2.100 5.193 3.414 1.00 81.19 94 GLU A CA 1
ATOM 724 C C . GLU A 1 94 ? -0.771 4.464 3.577 1.00 81.19 94 GLU A C 1
ATOM 726 O O . GLU A 1 94 ? -0.089 4.608 4.594 1.00 81.19 94 GLU A O 1
ATOM 731 N N . PHE A 1 95 ? -0.402 3.701 2.556 1.00 77.06 95 PHE A N 1
ATOM 732 C CA . PHE A 1 95 ? 0.889 3.039 2.455 1.00 77.06 95 PHE A CA 1
ATOM 733 C C . PHE A 1 95 ? 1.775 3.836 1.511 1.00 77.06 95 PHE A C 1
ATOM 735 O O . PHE A 1 95 ? 1.376 4.102 0.378 1.00 77.06 95 PHE A O 1
ATOM 742 N N . HIS A 1 96 ? 2.975 4.193 1.956 1.00 79.12 96 HIS A N 1
ATOM 743 C CA . HIS A 1 96 ? 4.033 4.605 1.049 1.00 79.12 96 HIS A CA 1
ATOM 744 C C . HIS A 1 96 ? 4.676 3.343 0.508 1.00 79.12 96 HIS A C 1
ATOM 746 O O . HIS A 1 96 ? 5.186 2.537 1.281 1.00 79.12 96 HIS A O 1
ATOM 752 N N . VAL A 1 97 ? 4.626 3.157 -0.803 1.00 79.19 97 VAL A N 1
ATOM 753 C CA . VAL A 1 97 ? 5.142 1.950 -1.441 1.00 79.19 97 VAL A CA 1
ATOM 754 C C . VAL A 1 97 ? 6.248 2.313 -2.414 1.00 79.19 97 VAL A C 1
ATOM 756 O O . VAL A 1 97 ? 6.127 3.278 -3.173 1.00 79.19 97 VAL A O 1
ATOM 759 N N . THR A 1 98 ? 7.319 1.527 -2.397 1.00 79.25 98 THR A N 1
ATOM 760 C CA . THR A 1 98 ? 8.372 1.590 -3.405 1.00 79.25 98 THR A CA 1
ATOM 761 C C . THR A 1 98 ? 7.970 0.687 -4.556 1.00 79.25 98 THR A C 1
ATOM 763 O O . THR A 1 98 ? 7.782 -0.521 -4.389 1.00 79.25 98 THR A O 1
ATOM 766 N N . VAL A 1 99 ? 7.828 1.279 -5.736 1.00 77.81 99 VAL A N 1
ATOM 767 C CA . VAL A 1 99 ? 7.454 0.563 -6.953 1.00 77.81 99 VAL A CA 1
ATOM 768 C C . VAL A 1 99 ? 8.647 0.500 -7.881 1.00 77.81 99 VAL A C 1
ATOM 770 O O . VAL A 1 99 ? 9.194 1.535 -8.237 1.00 77.81 99 VAL A O 1
ATOM 773 N N . GLU A 1 100 ? 8.996 -0.705 -8.311 1.00 77.50 100 GLU A N 1
ATOM 774 C CA . GLU A 1 100 ? 9.916 -0.945 -9.412 1.00 77.50 100 GLU A CA 1
ATOM 775 C C . GLU A 1 100 ? 9.139 -1.090 -10.718 1.00 77.50 100 GLU A C 1
ATOM 777 O O . GLU A 1 100 ? 8.202 -1.889 -10.808 1.00 77.50 100 GLU A O 1
ATOM 782 N N . CYS A 1 101 ? 9.572 -0.387 -11.758 1.00 72.50 101 CYS A N 1
ATOM 783 C CA . CYS A 1 101 ? 9.171 -0.696 -13.124 1.00 72.50 101 CYS A CA 1
ATOM 784 C C . CYS A 1 101 ? 10.319 -1.345 -13.893 1.00 72.50 101 CYS A C 1
ATOM 786 O O . CYS A 1 101 ? 11.470 -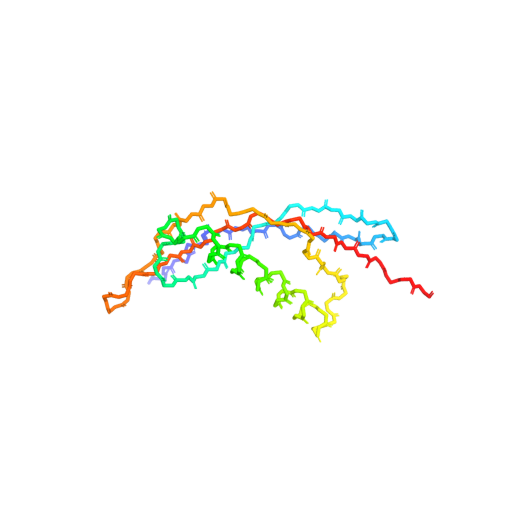0.930 -13.763 1.00 72.50 101 CYS A O 1
ATOM 788 N N . ARG A 1 102 ? 9.997 -2.321 -14.749 1.00 64.75 102 ARG A N 1
ATOM 789 C CA . ARG A 1 102 ? 10.928 -2.848 -15.757 1.00 64.75 102 ARG A CA 1
ATOM 790 C C . ARG A 1 102 ? 10.362 -2.643 -17.154 1.00 64.75 102 ARG A C 1
ATOM 792 O O . ARG A 1 102 ? 9.208 -2.996 -17.411 1.00 64.75 102 ARG A O 1
ATOM 799 N N . GLY A 1 103 ? 11.179 -2.085 -18.044 1.00 59.56 103 GLY A N 1
ATOM 800 C CA . GLY A 1 103 ? 10.931 -2.100 -19.479 1.00 59.56 103 GLY A CA 1
ATOM 801 C C . GLY A 1 103 ? 10.810 -3.531 -20.012 1.00 59.56 103 GLY A C 1
ATOM 802 O O . GLY A 1 103 ? 11.260 -4.500 -19.393 1.00 59.56 103 GLY A O 1
ATOM 803 N N . ARG A 1 104 ? 10.149 -3.683 -21.160 1.00 52.03 104 ARG A N 1
ATOM 804 C CA . ARG A 1 104 ? 10.040 -4.973 -21.844 1.00 52.03 104 ARG A CA 1
ATOM 805 C C . ARG A 1 104 ? 11.429 -5.342 -22.368 1.00 52.03 104 ARG A C 1
ATOM 807 O O . ARG A 1 104 ? 11.864 -4.759 -23.353 1.00 52.03 104 ARG A O 1
ATOM 814 N N . SER A 1 105 ? 12.101 -6.311 -21.746 1.00 51.91 105 SER A N 1
ATOM 815 C CA . SER A 1 105 ? 13.239 -6.962 -22.400 1.00 51.91 105 SER A CA 1
ATOM 816 C C . SER A 1 105 ? 12.710 -7.628 -23.673 1.00 51.91 105 SER A C 1
ATOM 818 O O . SER A 1 105 ? 11.830 -8.490 -23.589 1.00 51.91 105 SER A O 1
ATOM 820 N N . ASN A 1 106 ? 13.161 -7.136 -24.829 1.00 46.69 106 ASN A N 1
ATOM 821 C CA . ASN A 1 106 ? 12.864 -7.714 -26.144 1.00 46.69 106 ASN A CA 1
ATOM 822 C C . ASN A 1 106 ? 13.310 -9.175 -26.236 1.00 46.69 106 ASN A C 1
ATOM 824 O O . ASN A 1 106 ? 14.388 -9.498 -25.688 1.00 46.69 106 ASN A O 1
#

Secondary structure (DSSP, 8-state):
-PPPP--------------SS-EEEEEEEEEEEES-GGGS-HHHHHHHHHHHHHHHHHHHHHTT-SSEEEEEEEEEEEEEEEEEETTEEEEEEEEEEEEEEE----

Radius of gyration: 17.35 Å; chains: 1; bounding box: 46×40×43 Å

Foldseek 3Di:
DDDDDDPPDDDDDDDDDAEQDWDKDKDKDKDKDFDWPVPDDPVVNVVVVVVVQVVQQVVLVVVVPPQRKHFDDKDFDDWAQDDQDPNTTIIIIIITTIIITHHDPD

Organism: NCBI:txid210454